Protein AF-A0A6B3PEB6-F1 (afdb_monomer_lite)

pLDDT: mean 88.23, std 14.11, range [40.72, 98.31]

Radius of gyration: 16.8 Å; chains: 1; bounding box: 54×38×36 Å

Structure (mmCIF, N/CA/C/O backbone):
data_AF-A0A6B3PEB6-F1
#
_entry.id   AF-A0A6B3PEB6-F1
#
loop_
_atom_site.group_PDB
_atom_site.id
_atom_site.type_symbol
_atom_site.label_atom_id
_atom_site.label_alt_id
_atom_site.label_comp_id
_atom_site.label_asym_id
_atom_site.label_entity_id
_atom_site.label_seq_id
_atom_site.pdbx_PDB_ins_code
_atom_site.Cartn_x
_atom_site.Cartn_y
_atom_site.Cartn_z
_atom_site.occupancy
_atom_site.B_iso_or_equiv
_atom_site.auth_seq_id
_atom_site.auth_comp_id
_atom_site.auth_asym_id
_atom_site.auth_atom_id
_atom_site.pdbx_PDB_model_num
ATOM 1 N N . MET A 1 1 ? -12.928 5.557 -6.921 1.00 73.94 1 MET A N 1
ATOM 2 C CA . MET A 1 1 ? -12.552 4.154 -7.271 1.00 73.94 1 MET A CA 1
ATOM 3 C C . MET A 1 1 ? -11.807 3.503 -6.116 1.00 73.94 1 MET A C 1
ATOM 5 O O . MET A 1 1 ? -12.227 2.433 -5.690 1.00 73.94 1 MET A O 1
ATOM 9 N N . LEU A 1 2 ? -10.767 4.157 -5.577 1.00 86.12 2 LEU A N 1
ATOM 10 C CA . LEU A 1 2 ? -10.052 3.702 -4.376 1.00 86.12 2 LEU A CA 1
ATOM 11 C C . LEU A 1 2 ? -10.966 3.554 -3.148 1.00 86.12 2 LEU A C 1
ATOM 13 O O . LEU A 1 2 ? -10.742 2.659 -2.344 1.00 86.12 2 LEU A O 1
ATOM 17 N N . ASP A 1 3 ? -12.054 4.323 -3.055 1.00 87.38 3 ASP A N 1
ATOM 18 C CA . ASP A 1 3 ? -13.033 4.217 -1.957 1.00 87.38 3 ASP A CA 1
ATOM 19 C C . ASP A 1 3 ? -13.642 2.818 -1.848 1.00 87.38 3 ASP A C 1
ATOM 21 O O . ASP A 1 3 ? -13.713 2.237 -0.767 1.00 87.38 3 ASP A O 1
ATOM 25 N N . ASN A 1 4 ? -14.034 2.241 -2.988 1.00 90.62 4 ASN A N 1
ATOM 26 C CA . ASN A 1 4 ? -14.597 0.894 -3.032 1.00 90.62 4 ASN A CA 1
ATOM 27 C C . ASN A 1 4 ? -13.543 -0.165 -2.695 1.00 90.62 4 ASN A C 1
ATOM 29 O O . ASN A 1 4 ? -13.876 -1.177 -2.081 1.00 90.62 4 ASN A O 1
ATOM 33 N N . ILE A 1 5 ? -12.282 0.067 -3.065 1.00 90.75 5 ILE A N 1
ATOM 34 C CA . ILE A 1 5 ? -11.168 -0.841 -2.771 1.00 90.75 5 ILE A CA 1
ATOM 35 C C . ILE A 1 5 ? -10.882 -0.847 -1.273 1.00 90.75 5 ILE A C 1
ATOM 37 O O . ILE A 1 5 ? -10.935 -1.909 -0.660 1.00 90.75 5 ILE A O 1
ATOM 41 N N . VAL A 1 6 ? -10.689 0.326 -0.667 1.00 90.00 6 VAL A N 1
ATOM 42 C CA . VAL A 1 6 ? -10.453 0.460 0.777 1.00 90.00 6 VAL A CA 1
ATOM 43 C C . VAL A 1 6 ? -11.623 -0.107 1.571 1.00 90.00 6 VAL A C 1
ATOM 45 O O . VAL A 1 6 ? -11.418 -0.923 2.464 1.00 90.00 6 VAL A O 1
ATOM 48 N N . LYS A 1 7 ? -12.865 0.188 1.171 1.00 92.31 7 LYS A N 1
ATOM 49 C CA . LYS A 1 7 ? -14.054 -0.422 1.782 1.00 92.31 7 LYS A CA 1
ATOM 50 C C . LYS A 1 7 ? -14.040 -1.952 1.687 1.00 92.31 7 LYS A C 1
ATOM 52 O O . LYS A 1 7 ? -14.442 -2.626 2.633 1.00 92.31 7 LYS A O 1
ATOM 57 N N . THR A 1 8 ? -13.598 -2.511 0.560 1.00 92.06 8 THR A N 1
ATOM 58 C CA . THR A 1 8 ? -13.509 -3.968 0.369 1.00 92.06 8 THR A CA 1
ATOM 59 C C . THR A 1 8 ? -12.418 -4.581 1.248 1.00 92.06 8 THR A C 1
ATOM 61 O O . THR A 1 8 ? -12.669 -5.625 1.846 1.00 92.06 8 THR A O 1
ATOM 64 N N . ILE A 1 9 ? -11.261 -3.923 1.380 1.00 90.19 9 ILE A N 1
ATOM 65 C CA . ILE A 1 9 ? -10.153 -4.358 2.245 1.00 90.19 9 ILE A CA 1
ATOM 66 C C . ILE A 1 9 ? -10.575 -4.332 3.717 1.00 90.19 9 ILE A C 1
ATOM 68 O O . ILE A 1 9 ? -10.455 -5.349 4.396 1.00 90.19 9 ILE A O 1
ATOM 72 N N . ILE A 1 10 ? -11.153 -3.220 4.185 1.00 89.88 10 ILE A N 1
ATOM 73 C CA . ILE A 1 10 ? -11.660 -3.099 5.560 1.00 89.88 10 ILE A CA 1
ATOM 74 C C . ILE A 1 10 ? -12.665 -4.225 5.828 1.00 89.88 10 ILE A C 1
ATOM 76 O O . ILE A 1 10 ? -12.542 -4.964 6.800 1.00 89.88 10 ILE A O 1
ATOM 80 N N . ASN A 1 11 ? -13.628 -4.432 4.921 1.00 89.44 11 ASN A N 1
ATOM 81 C CA . ASN A 1 11 ? -14.624 -5.495 5.057 1.00 89.44 11 ASN A CA 1
ATOM 82 C C . ASN A 1 11 ? -14.033 -6.913 5.050 1.00 89.44 11 ASN A C 1
ATOM 84 O O . ASN A 1 11 ? -14.663 -7.810 5.605 1.00 89.44 11 ASN A O 1
ATOM 88 N N . ALA A 1 12 ? -12.878 -7.141 4.421 1.00 85.19 12 ALA A N 1
ATOM 89 C CA . ALA A 1 12 ? -12.238 -8.453 4.407 1.00 85.19 12 ALA A CA 1
ATOM 90 C C . ALA A 1 12 ? -11.740 -8.854 5.801 1.00 85.19 12 ALA A C 1
ATOM 92 O O . ALA A 1 12 ? -11.860 -10.018 6.169 1.00 85.19 12 ALA A O 1
ATOM 93 N N . ALA A 1 13 ? -11.249 -7.895 6.588 1.00 76.88 13 ALA A N 1
ATOM 94 C CA . ALA A 1 13 ? -10.719 -8.142 7.926 1.00 76.88 13 ALA A CA 1
ATOM 95 C C . ALA A 1 13 ? -11.715 -7.834 9.062 1.00 76.88 13 ALA A C 1
ATOM 97 O O . ALA A 1 13 ? -11.397 -8.096 10.213 1.00 76.88 13 ALA A O 1
ATOM 98 N N . LYS A 1 14 ? -12.932 -7.339 8.777 1.00 74.00 14 LYS A N 1
ATOM 99 C 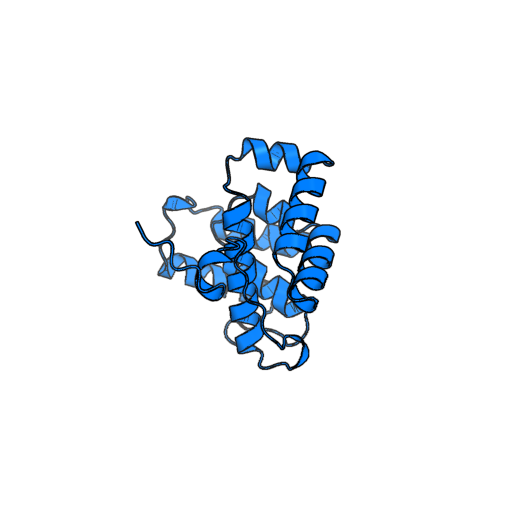CA . LYS A 1 14 ? -13.927 -6.934 9.801 1.00 74.00 14 LYS A CA 1
ATOM 100 C C . LYS A 1 14 ? -14.265 -7.992 10.853 1.00 74.00 14 LYS A C 1
ATOM 102 O O . LYS A 1 14 ? -14.645 -7.638 11.962 1.00 74.00 14 LYS A O 1
ATOM 107 N N . SER A 1 15 ? -14.191 -9.271 10.499 1.00 62.75 15 SER A N 1
ATOM 108 C CA . SER A 1 15 ? -14.480 -10.380 11.419 1.00 62.75 15 SER A CA 1
ATOM 109 C C . SER A 1 15 ? -13.244 -10.887 12.161 1.00 62.75 15 SER A C 1
ATOM 111 O O . SER A 1 15 ? -13.358 -11.821 12.949 1.00 62.75 15 SER A O 1
ATOM 113 N N . ALA A 1 16 ? -12.077 -10.298 11.910 1.00 62.03 16 ALA A N 1
ATOM 114 C CA . ALA A 1 16 ? -10.816 -10.698 12.497 1.00 62.03 16 ALA A CA 1
ATOM 115 C C . ALA A 1 16 ? -10.237 -9.571 13.357 1.00 62.03 16 ALA A C 1
ATOM 117 O O . ALA A 1 16 ? -10.267 -8.399 12.988 1.00 62.03 16 ALA A O 1
ATOM 118 N N . VAL A 1 17 ? -9.682 -9.928 14.514 1.00 62.84 17 VAL A N 1
ATOM 119 C CA . VAL A 1 17 ? -8.873 -8.989 15.297 1.00 62.84 17 VAL A CA 1
ATOM 120 C C . VAL A 1 17 ? -7.548 -8.805 14.545 1.00 62.84 17 VAL A C 1
ATOM 122 O O . VAL A 1 17 ? -6.919 -9.823 14.256 1.00 62.84 17 VAL A O 1
ATOM 125 N N . PRO A 1 18 ? -7.090 -7.574 14.233 1.00 62.47 18 PRO A N 1
ATOM 126 C CA . PRO A 1 18 ? -5.866 -7.337 13.453 1.00 62.47 18 PRO A CA 1
ATOM 127 C C . PRO A 1 18 ? -4.639 -8.117 13.951 1.00 62.47 18 PRO A C 1
ATOM 129 O O . PRO A 1 18 ? -3.868 -8.643 13.158 1.00 62.47 18 PRO A O 1
ATOM 132 N N . GLN A 1 19 ? -4.508 -8.266 15.274 1.00 60.16 19 GLN A N 1
ATOM 133 C CA . GLN A 1 19 ? -3.417 -8.994 15.934 1.00 60.16 19 GLN A CA 1
ATOM 134 C C . GLN A 1 19 ? -3.596 -10.525 15.979 1.00 60.16 19 GLN A C 1
ATOM 136 O O . GLN A 1 19 ? -2.697 -11.229 16.428 1.00 60.16 19 GLN A O 1
ATOM 141 N N . ALA A 1 20 ? -4.742 -11.052 15.540 1.00 64.25 20 ALA A N 1
ATOM 142 C CA . ALA A 1 20 ? -5.072 -12.479 15.572 1.00 64.25 20 ALA A CA 1
ATOM 143 C C . ALA A 1 20 ? -5.093 -13.135 14.181 1.00 64.25 20 ALA A C 1
ATOM 145 O O . ALA A 1 20 ? -5.367 -14.330 14.089 1.00 64.25 20 ALA A O 1
ATOM 146 N N . ILE A 1 21 ? -4.831 -12.376 13.109 1.00 74.44 21 ILE A N 1
ATOM 147 C CA . ILE A 1 21 ? -4.765 -12.919 11.748 1.00 74.44 21 ILE A CA 1
ATOM 148 C C . ILE A 1 21 ? -3.392 -13.557 11.544 1.00 74.44 21 ILE A C 1
ATOM 150 O O . ILE A 1 21 ? -2.377 -12.862 11.485 1.00 74.44 21 ILE A O 1
ATOM 154 N N . ASP A 1 22 ? -3.357 -14.878 11.392 1.00 85.44 22 ASP A N 1
ATOM 155 C CA . ASP A 1 22 ? -2.126 -15.567 11.008 1.00 85.44 22 ASP A CA 1
ATOM 156 C C . ASP A 1 22 ? -1.805 -15.394 9.507 1.00 85.44 22 ASP A C 1
ATOM 158 O O . ASP A 1 22 ? -2.616 -14.927 8.702 1.00 85.44 22 ASP A O 1
ATOM 162 N N . ALA A 1 23 ? -0.593 -15.778 9.099 1.00 85.00 23 ALA A N 1
ATOM 163 C CA . ALA A 1 23 ? -0.144 -15.616 7.716 1.00 85.00 23 ALA A CA 1
ATOM 164 C C . ALA A 1 23 ? -0.999 -16.387 6.688 1.00 85.00 23 ALA A C 1
ATOM 166 O O . ALA A 1 23 ? -1.167 -15.918 5.558 1.00 85.00 23 ALA A O 1
ATOM 167 N N . ALA A 1 24 ? -1.545 -17.552 7.049 1.00 85.19 24 ALA A N 1
ATOM 168 C CA . ALA A 1 24 ? -2.379 -18.348 6.153 1.00 85.19 24 ALA A CA 1
ATOM 169 C C . ALA A 1 24 ? -3.760 -17.704 5.976 1.00 85.19 24 ALA A C 1
ATOM 171 O O . ALA A 1 24 ? -4.209 -17.522 4.842 1.00 85.19 24 ALA A O 1
ATOM 172 N N . GLN A 1 25 ? -4.380 -17.269 7.074 1.00 88.88 25 GLN A N 1
ATOM 173 C CA . GLN A 1 25 ? -5.634 -16.516 7.061 1.00 88.88 25 GLN A CA 1
ATOM 174 C C . GLN A 1 25 ? -5.488 -15.214 6.274 1.00 88.88 25 GLN A C 1
ATOM 176 O O . GLN A 1 25 ? -6.324 -14.896 5.428 1.00 88.88 25 GLN A O 1
ATOM 181 N N . ARG A 1 26 ? -4.390 -14.478 6.484 1.00 90.00 26 ARG A N 1
ATOM 182 C CA . ARG A 1 26 ? -4.104 -13.247 5.740 1.00 90.00 26 ARG A CA 1
ATOM 183 C C . ARG A 1 26 ? -4.017 -13.509 4.241 1.00 90.00 26 ARG A C 1
ATOM 185 O O . ARG A 1 26 ? -4.620 -12.773 3.463 1.00 90.00 26 ARG A O 1
ATOM 192 N N . ASN A 1 27 ? -3.307 -14.559 3.830 1.00 91.38 27 ASN A N 1
ATOM 193 C CA . ASN A 1 27 ? -3.202 -14.929 2.419 1.00 91.38 27 ASN A CA 1
ATOM 194 C C . ASN A 1 27 ? -4.568 -15.272 1.817 1.00 91.38 27 ASN A C 1
ATOM 196 O O . ASN A 1 27 ? -4.876 -14.831 0.710 1.00 91.38 27 ASN A O 1
ATOM 200 N N . GLU A 1 28 ? -5.409 -16.008 2.544 1.00 92.19 28 GLU A N 1
ATOM 201 C CA . GLU A 1 28 ? -6.766 -16.317 2.096 1.00 92.19 28 GLU A CA 1
ATOM 202 C C . GLU A 1 28 ? -7.608 -15.043 1.925 1.00 92.19 28 GLU A C 1
ATOM 204 O O . GLU A 1 28 ? -8.256 -14.852 0.891 1.00 92.19 28 GLU A O 1
ATOM 209 N N . LEU A 1 29 ? -7.553 -14.130 2.898 1.00 93.50 29 LEU A N 1
ATOM 210 C CA . LEU A 1 29 ? -8.247 -12.845 2.841 1.00 93.50 29 LEU A CA 1
ATOM 211 C C . LEU A 1 29 ? -7.768 -11.986 1.666 1.00 93.50 29 LEU A C 1
ATOM 213 O O . LEU A 1 29 ? -8.602 -11.423 0.953 1.00 93.50 29 LEU A O 1
ATOM 217 N N . VAL A 1 30 ? -6.460 -11.923 1.412 1.00 94.81 30 VAL A N 1
ATOM 218 C CA . VAL A 1 30 ? -5.884 -11.229 0.248 1.00 94.81 30 VAL A CA 1
ATOM 219 C C . VAL A 1 30 ? -6.413 -11.837 -1.051 1.00 94.81 30 VAL A C 1
ATOM 221 O O . VAL A 1 30 ? -6.983 -11.116 -1.872 1.00 94.81 30 VAL A O 1
ATOM 224 N N . VAL A 1 31 ? -6.315 -13.159 -1.224 1.00 94.88 31 VAL A N 1
ATOM 225 C CA . VAL A 1 31 ? -6.790 -13.857 -2.433 1.00 94.88 31 VAL A CA 1
ATOM 226 C C . VAL A 1 31 ? -8.283 -13.619 -2.658 1.00 94.88 31 VAL A C 1
ATOM 228 O O . VAL A 1 31 ? -8.706 -13.306 -3.773 1.00 94.88 31 VAL A O 1
ATOM 231 N N . ASN A 1 32 ? -9.093 -13.727 -1.607 1.00 94.56 32 ASN A N 1
ATOM 232 C CA . ASN A 1 32 ? -10.533 -13.501 -1.687 1.00 94.56 32 ASN A CA 1
ATOM 233 C C . ASN A 1 32 ? -10.869 -12.036 -2.007 1.00 94.56 32 ASN A C 1
ATOM 235 O O . ASN A 1 32 ? -11.804 -11.774 -2.766 1.00 94.56 32 ASN A O 1
ATOM 239 N N . THR A 1 33 ? -10.100 -11.082 -1.481 1.00 95.00 33 THR A N 1
ATOM 240 C CA . THR A 1 33 ? -10.261 -9.648 -1.771 1.00 95.00 33 THR A CA 1
ATOM 241 C C . THR A 1 33 ? -9.919 -9.342 -3.228 1.00 95.00 33 THR A C 1
ATOM 243 O O . THR A 1 33 ? -10.715 -8.701 -3.913 1.00 95.00 33 THR A O 1
ATOM 246 N N . LEU A 1 34 ? -8.804 -9.871 -3.742 1.00 95.62 34 LEU A N 1
ATOM 247 C CA . LEU A 1 34 ? -8.414 -9.732 -5.151 1.00 95.62 34 LEU A CA 1
ATOM 248 C C . LEU A 1 34 ? -9.489 -10.304 -6.088 1.00 95.62 34 LEU A C 1
ATOM 250 O O . LEU A 1 34 ? -9.927 -9.614 -7.009 1.00 95.62 34 LEU A O 1
ATOM 254 N N . LYS A 1 35 ? -10.013 -11.503 -5.793 1.00 95.00 35 LYS A N 1
ATOM 255 C CA . LYS A 1 35 ? -11.118 -12.110 -6.560 1.00 95.00 35 LYS A CA 1
ATOM 256 C C . LYS A 1 35 ? -12.380 -11.244 -6.560 1.00 95.00 35 LYS A C 1
ATOM 258 O O . LYS A 1 35 ? -12.982 -11.056 -7.616 1.00 95.00 35 LYS A O 1
ATOM 263 N N . LYS A 1 36 ? -12.778 -10.682 -5.410 1.00 94.12 36 LYS A N 1
ATOM 264 C CA . LYS A 1 36 ? -13.935 -9.763 -5.311 1.00 94.12 36 LYS A CA 1
ATOM 265 C C . LYS A 1 36 ? -13.751 -8.509 -6.168 1.00 94.12 36 LYS A C 1
ATOM 267 O O . LYS A 1 36 ? -14.716 -8.017 -6.747 1.00 94.12 36 LYS A O 1
ATOM 272 N N . LEU A 1 37 ? -12.515 -8.028 -6.279 1.00 93.06 37 LEU A N 1
ATOM 273 C CA . LEU A 1 37 ? -12.137 -6.894 -7.123 1.00 93.06 37 LEU A CA 1
ATOM 274 C C . LEU A 1 37 ? -11.906 -7.276 -8.595 1.00 93.06 37 LEU A C 1
ATOM 276 O O . LEU A 1 37 ? -11.562 -6.409 -9.392 1.00 93.06 37 LEU A O 1
ATOM 280 N N . LYS A 1 38 ? -12.140 -8.544 -8.969 1.00 94.25 38 LYS A N 1
ATOM 281 C CA . LYS A 1 38 ? -11.915 -9.091 -10.318 1.00 94.25 38 LYS A CA 1
ATOM 282 C C . LYS A 1 38 ? -10.455 -8.976 -10.782 1.00 94.25 38 LYS A C 1
ATOM 284 O O . LYS A 1 38 ? -10.197 -8.831 -11.974 1.00 94.25 38 LYS A O 1
ATOM 289 N N . LEU A 1 39 ? -9.516 -9.049 -9.841 1.00 94.56 39 LEU A N 1
ATOM 290 C CA . LEU A 1 39 ? -8.079 -9.113 -10.096 1.00 94.56 39 LEU A CA 1
ATOM 291 C C . LEU A 1 39 ? -7.599 -10.568 -10.029 1.00 94.56 39 LEU A C 1
ATOM 293 O O . LEU A 1 39 ? -8.113 -11.363 -9.239 1.00 94.56 39 LEU A O 1
ATOM 297 N N . ASP A 1 40 ? -6.606 -10.911 -10.849 1.00 94.00 40 ASP A N 1
ATOM 298 C CA . ASP A 1 40 ? -5.958 -12.225 -10.817 1.00 94.00 40 ASP A CA 1
ATOM 299 C C . ASP A 1 40 ? -5.093 -12.343 -9.548 1.00 94.00 40 ASP A C 1
ATOM 301 O O . ASP A 1 40 ? -4.167 -11.555 -9.395 1.00 94.00 40 ASP A O 1
ATOM 305 N N . PRO A 1 41 ? -5.330 -13.309 -8.641 1.00 93.88 41 PRO A N 1
ATOM 306 C CA . PRO A 1 41 ? -4.574 -13.418 -7.387 1.00 93.88 41 PRO A CA 1
ATOM 307 C C . PRO A 1 41 ? -3.089 -13.786 -7.529 1.00 93.88 41 PRO A C 1
ATOM 309 O O . PRO A 1 41 ? -2.363 -13.806 -6.536 1.00 93.88 41 PRO A O 1
ATOM 312 N N . THR A 1 42 ? -2.649 -14.152 -8.730 1.00 91.12 42 THR A N 1
ATOM 313 C CA . THR A 1 42 ? -1.290 -14.626 -9.022 1.00 91.12 42 THR A CA 1
ATOM 314 C C . THR A 1 42 ? -0.522 -13.680 -9.940 1.00 91.12 42 THR A C 1
ATOM 316 O O . THR A 1 42 ? 0.710 -13.630 -9.883 1.00 91.12 42 THR A O 1
ATOM 319 N N . GLN A 1 43 ? -1.235 -12.903 -10.757 1.00 93.56 43 GLN A N 1
ATOM 320 C CA . GLN A 1 43 ? -0.660 -12.035 -11.775 1.00 93.56 43 GLN A CA 1
ATOM 321 C C . GLN A 1 43 ? -1.168 -10.592 -11.599 1.00 93.56 43 GLN A C 1
ATOM 323 O O . GLN A 1 43 ? -2.278 -10.273 -12.028 1.00 93.56 43 GLN A O 1
ATOM 328 N N . PRO A 1 44 ? -0.364 -9.677 -11.024 1.00 95.38 44 PRO A N 1
ATOM 329 C CA . PRO A 1 44 ? -0.763 -8.279 -10.938 1.00 95.38 44 PRO A CA 1
ATOM 330 C C . PRO A 1 44 ? -0.911 -7.639 -12.331 1.00 95.38 44 PRO A C 1
ATOM 332 O O . PRO A 1 44 ? -0.194 -8.031 -13.265 1.00 95.38 44 PRO A O 1
ATOM 335 N N . PRO A 1 45 ? -1.798 -6.633 -12.477 1.00 95.62 45 PRO A N 1
ATOM 336 C CA . PRO A 1 45 ? -1.867 -5.801 -13.675 1.00 95.62 45 PRO A CA 1
ATOM 337 C C . PRO A 1 45 ? -0.520 -5.146 -13.990 1.00 95.62 45 PRO A C 1
ATOM 339 O O . PRO A 1 45 ? 0.357 -5.054 -13.133 1.00 95.62 45 PRO A O 1
ATOM 342 N N . LYS A 1 46 ? -0.341 -4.698 -15.234 1.00 95.06 46 LYS A N 1
ATOM 343 C CA . LYS A 1 46 ? 0.939 -4.134 -15.693 1.00 95.06 46 LYS A CA 1
ATOM 344 C C . LYS A 1 46 ? 1.005 -2.612 -15.629 1.00 95.06 46 LYS A C 1
ATOM 346 O O . LYS A 1 46 ? 2.103 -2.083 -15.760 1.00 95.06 46 LYS A O 1
ATOM 351 N N . ASP A 1 47 ? -0.132 -1.947 -15.460 1.00 95.75 47 ASP A N 1
ATOM 352 C CA . ASP A 1 47 ? -0.242 -0.500 -15.320 1.00 95.75 47 ASP A CA 1
ATOM 353 C C . ASP A 1 47 ? -0.061 -0.056 -13.859 1.00 95.75 47 ASP A C 1
ATOM 355 O O . ASP A 1 47 ? -0.314 -0.816 -12.919 1.00 95.75 47 ASP A O 1
ATOM 359 N N . VAL A 1 48 ? 0.370 1.193 -13.671 1.00 95.69 48 VAL A N 1
ATOM 360 C CA . VAL A 1 48 ? 0.654 1.790 -12.353 1.00 95.69 48 VAL A CA 1
ATOM 361 C C . VAL A 1 48 ? -0.549 1.713 -11.419 1.00 95.69 48 VAL A C 1
ATOM 363 O O . VAL A 1 48 ? -0.407 1.356 -10.248 1.00 95.69 48 VAL A O 1
ATOM 366 N N . ASP A 1 49 ? -1.739 2.013 -11.935 1.00 96.00 49 ASP A N 1
ATOM 367 C CA . ASP A 1 49 ? -2.969 2.040 -11.151 1.00 96.00 49 ASP A CA 1
ATOM 368 C C . ASP A 1 49 ? -3.325 0.647 -10.638 1.00 96.00 49 ASP A C 1
ATOM 370 O O . ASP A 1 49 ? -3.581 0.470 -9.445 1.00 96.00 49 ASP A O 1
ATOM 374 N N . GLY A 1 50 ? -3.286 -0.351 -11.514 1.00 96.38 50 GLY A N 1
ATOM 375 C CA . GLY A 1 50 ? -3.524 -1.737 -11.159 1.00 96.38 50 GLY A CA 1
ATOM 376 C C . GLY A 1 50 ? -2.496 -2.279 -10.165 1.00 96.38 50 GLY A C 1
ATOM 377 O O . GLY A 1 50 ? -2.890 -2.941 -9.206 1.00 96.38 50 GLY A O 1
ATOM 378 N N . VAL A 1 51 ? -1.207 -1.955 -10.318 1.00 97.81 51 VAL A N 1
ATOM 379 C CA . VAL A 1 51 ? -0.160 -2.340 -9.349 1.00 97.81 51 VAL A CA 1
ATOM 380 C C . VAL A 1 51 ? -0.373 -1.672 -7.997 1.00 97.81 51 VAL A C 1
ATOM 382 O O . VAL A 1 51 ? -0.263 -2.345 -6.975 1.00 97.81 51 VAL A O 1
ATOM 385 N N . TYR A 1 52 ? -0.730 -0.387 -7.975 1.00 98.00 52 TYR A N 1
ATOM 386 C CA . TYR A 1 52 ? -1.028 0.336 -6.739 1.00 98.00 52 TYR A CA 1
ATOM 387 C C . TYR A 1 52 ? -2.205 -0.292 -5.992 1.00 98.00 52 TYR A C 1
ATOM 389 O O . TYR A 1 52 ? -2.116 -0.557 -4.796 1.00 98.00 52 TYR A O 1
ATOM 397 N N . ILE A 1 53 ? -3.295 -0.590 -6.703 1.00 97.12 53 ILE A N 1
ATOM 398 C CA . ILE A 1 53 ? -4.486 -1.233 -6.133 1.00 97.12 53 ILE A CA 1
ATOM 399 C C . ILE A 1 53 ? -4.141 -2.620 -5.590 1.00 97.12 53 ILE A C 1
ATOM 401 O O . ILE A 1 53 ? -4.550 -2.981 -4.488 1.00 97.12 53 ILE A O 1
ATOM 405 N N . TYR A 1 54 ? -3.376 -3.393 -6.354 1.00 97.88 54 TYR A N 1
ATOM 406 C CA . TYR A 1 54 ? -2.956 -4.728 -5.961 1.00 97.88 54 TYR A CA 1
ATOM 407 C C . TYR A 1 54 ? -2.065 -4.692 -4.713 1.00 97.88 54 TYR A C 1
ATOM 409 O O . TYR A 1 54 ? -2.284 -5.456 -3.775 1.00 97.88 54 TYR A O 1
ATOM 417 N N . ALA A 1 55 ? -1.100 -3.769 -4.675 1.00 98.00 55 ALA A N 1
ATOM 418 C CA . ALA A 1 55 ? -0.251 -3.531 -3.516 1.00 98.00 55 ALA A CA 1
ATOM 419 C C . ALA A 1 55 ? -1.074 -3.119 -2.294 1.00 98.00 55 ALA A C 1
ATOM 421 O O . ALA A 1 55 ? -0.861 -3.663 -1.217 1.00 98.00 55 ALA A O 1
ATOM 422 N N . LEU A 1 56 ? -2.060 -2.234 -2.466 1.00 97.56 56 LEU A N 1
ATOM 423 C CA . LEU A 1 56 ? -2.946 -1.799 -1.389 1.00 97.56 56 LEU A CA 1
ATOM 424 C C . LEU A 1 56 ? -3.762 -2.958 -0.807 1.00 97.56 56 LEU A C 1
ATOM 426 O O . LEU A 1 56 ? -3.960 -3.008 0.402 1.00 97.56 56 LEU A O 1
ATOM 430 N N . VAL A 1 57 ? -4.191 -3.918 -1.631 1.00 96.88 57 VAL A N 1
ATOM 431 C CA . VAL A 1 57 ? -4.859 -5.138 -1.150 1.00 96.88 57 VAL A CA 1
ATOM 432 C C . VAL A 1 57 ? -3.886 -6.050 -0.408 1.00 96.88 57 VAL A C 1
ATOM 434 O O . VAL A 1 57 ? -4.202 -6.513 0.685 1.00 96.88 57 VAL A O 1
ATOM 437 N N . GLU A 1 58 ? -2.703 -6.306 -0.971 1.00 96.06 58 GLU A N 1
ATOM 438 C CA . GLU A 1 58 ? -1.706 -7.167 -0.327 1.00 96.06 58 GLU A CA 1
ATOM 439 C C . GLU A 1 58 ? -1.150 -6.588 0.967 1.00 96.06 58 GLU A C 1
ATOM 441 O O . GLU A 1 58 ? -0.792 -7.361 1.847 1.00 96.06 58 GLU A O 1
ATOM 446 N N . TYR A 1 59 ? -1.049 -5.267 1.080 1.00 96.44 59 TYR A N 1
ATOM 447 C CA . TYR A 1 59 ? -0.626 -4.557 2.282 1.00 96.44 59 TYR A CA 1
ATOM 448 C C . TYR A 1 59 ? -1.778 -4.453 3.286 1.00 96.44 59 TYR A C 1
ATOM 450 O O . TYR A 1 59 ? -1.625 -4.835 4.443 1.00 96.44 59 TYR A O 1
ATOM 458 N N . GLY A 1 60 ? -2.941 -3.986 2.828 1.00 94.06 60 GLY A N 1
ATOM 459 C CA . GLY A 1 60 ? -3.974 -3.420 3.685 1.00 94.06 60 GLY A CA 1
ATOM 460 C C . GLY A 1 60 ? -4.848 -4.411 4.450 1.00 94.06 60 GLY A C 1
ATOM 461 O O . GLY A 1 60 ? -5.564 -4.012 5.366 1.00 94.06 60 GLY A O 1
ATOM 462 N N . VAL A 1 61 ? -4.820 -5.702 4.108 1.00 92.25 61 VAL A N 1
ATOM 463 C CA . VAL A 1 61 ? -5.550 -6.722 4.875 1.00 92.25 61 VAL A CA 1
ATOM 464 C C . VAL A 1 61 ? -4.981 -6.809 6.294 1.00 92.25 61 VAL A C 1
ATOM 466 O O . VAL A 1 61 ? -3.829 -7.199 6.485 1.00 92.25 61 VAL A O 1
ATOM 469 N N . GLY A 1 62 ? -5.823 -6.476 7.278 1.00 87.56 62 GLY A N 1
ATOM 470 C CA . GLY A 1 62 ? -5.469 -6.468 8.701 1.00 87.56 62 GLY A CA 1
ATOM 471 C C . GLY A 1 62 ? -4.763 -5.193 9.176 1.00 87.56 62 GLY A C 1
ATOM 472 O O . GLY A 1 62 ? -4.321 -5.157 10.319 1.00 87.56 62 GLY A O 1
ATOM 473 N N . LYS A 1 63 ? -4.648 -4.163 8.328 1.00 91.94 63 LYS A N 1
ATOM 474 C CA . LYS A 1 63 ? -4.085 -2.856 8.697 1.00 91.94 63 LYS A CA 1
ATOM 475 C C . LYS A 1 63 ? -5.139 -1.931 9.305 1.00 91.94 63 LYS A C 1
ATOM 477 O O . LYS A 1 63 ? -6.338 -2.148 9.126 1.00 91.94 63 LYS A O 1
ATOM 482 N N . ASP A 1 64 ? -4.666 -0.912 10.020 1.00 91.88 64 ASP A N 1
ATOM 483 C CA . ASP A 1 64 ? -5.516 0.102 10.643 1.00 91.88 64 ASP A CA 1
ATOM 484 C C . ASP A 1 64 ? -6.336 0.878 9.594 1.00 91.88 64 ASP A C 1
ATOM 486 O O . ASP A 1 64 ? -5.900 1.103 8.463 1.00 91.88 64 ASP A O 1
ATOM 490 N N . GLU A 1 65 ? -7.555 1.283 9.938 1.00 92.50 65 GLU A N 1
ATOM 491 C CA . GLU A 1 65 ? -8.415 1.986 8.988 1.00 92.50 65 GLU A CA 1
ATOM 492 C C . GLU A 1 65 ? -7.868 3.377 8.620 1.00 92.50 65 GLU A C 1
ATOM 494 O O . GLU A 1 65 ? -7.988 3.782 7.458 1.00 92.50 65 GLU A O 1
ATOM 499 N N . ALA A 1 66 ? -7.231 4.093 9.554 1.00 93.00 66 ALA A N 1
ATOM 500 C CA . ALA A 1 66 ? -6.680 5.426 9.317 1.00 93.00 66 ALA A CA 1
ATOM 501 C C . ALA A 1 66 ? -5.586 5.399 8.239 1.00 93.00 66 ALA A C 1
ATOM 503 O O . ALA A 1 66 ? -5.589 6.230 7.325 1.00 93.00 66 ALA A O 1
ATOM 504 N N . ILE A 1 67 ? -4.712 4.384 8.256 1.00 95.31 67 ILE A N 1
ATOM 505 C CA . ILE A 1 67 ? -3.666 4.252 7.234 1.00 95.31 67 ILE A CA 1
ATOM 506 C C . ILE A 1 67 ? -4.233 3.868 5.862 1.00 95.31 67 ILE A C 1
ATOM 508 O O . ILE A 1 67 ? -3.774 4.356 4.827 1.00 95.31 67 ILE A O 1
ATOM 512 N N . LEU A 1 68 ? -5.296 3.060 5.820 1.00 95.56 68 LEU A N 1
ATOM 513 C CA . LEU A 1 68 ? -5.977 2.744 4.561 1.00 95.56 68 LEU A CA 1
ATOM 514 C C . LEU A 1 68 ? -6.690 3.963 3.971 1.00 95.56 68 LEU A C 1
ATOM 516 O O . LEU A 1 68 ? -6.695 4.135 2.750 1.00 95.56 68 LEU A O 1
ATOM 520 N N . LYS A 1 69 ? -7.277 4.817 4.818 1.00 95.19 69 LYS A N 1
ATOM 521 C CA . LYS A 1 69 ? -7.843 6.103 4.393 1.00 95.19 69 LYS A CA 1
ATOM 522 C C . LYS A 1 69 ? -6.759 7.013 3.819 1.00 95.19 69 LYS A C 1
ATOM 524 O O . LYS A 1 69 ? -7.014 7.616 2.785 1.00 95.19 69 LYS A O 1
ATOM 529 N N . LEU A 1 70 ? -5.559 7.055 4.402 1.00 96.50 70 LEU A N 1
ATOM 530 C CA . LEU A 1 70 ? -4.444 7.836 3.856 1.00 96.50 70 LEU A CA 1
ATOM 531 C C . LEU A 1 70 ? -4.087 7.397 2.427 1.00 96.50 70 LEU A C 1
ATOM 533 O O . LEU A 1 70 ? -4.084 8.211 1.508 1.00 96.50 70 LEU A O 1
ATOM 537 N N . PHE A 1 71 ? -3.864 6.097 2.203 1.00 96.94 71 PHE A N 1
ATOM 538 C CA . PHE A 1 71 ? -3.534 5.567 0.868 1.00 96.94 71 PHE A CA 1
ATOM 539 C C . PHE A 1 71 ? -4.690 5.644 -0.145 1.00 96.94 71 PHE A C 1
ATOM 541 O O . PHE A 1 71 ? -4.492 5.476 -1.350 1.00 96.94 71 PHE A O 1
ATOM 548 N N . ARG A 1 72 ? -5.916 5.911 0.312 1.00 95.56 72 ARG A N 1
ATOM 549 C CA . ARG A 1 72 ? -7.058 6.195 -0.566 1.00 95.56 72 ARG A CA 1
ATOM 550 C C . ARG A 1 72 ? -6.937 7.559 -1.239 1.00 95.56 72 ARG A C 1
ATOM 552 O O . ARG A 1 72 ? -7.489 7.745 -2.327 1.00 95.56 7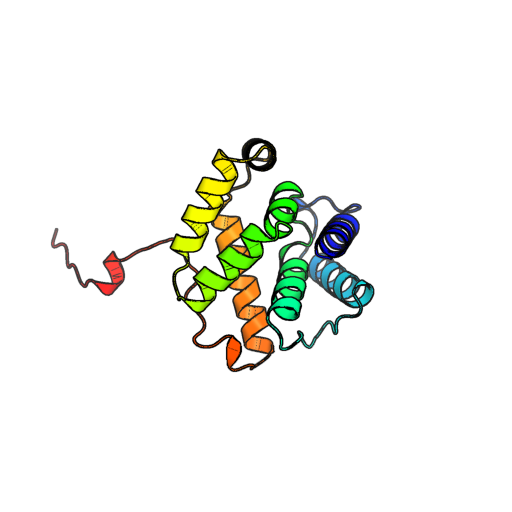2 ARG A O 1
ATOM 559 N N . GLU A 1 73 ? -6.288 8.514 -0.580 1.00 96.19 73 GLU A N 1
ATOM 560 C CA . GLU A 1 73 ? -6.270 9.899 -1.022 1.00 96.19 73 GLU A CA 1
ATOM 561 C C . GLU A 1 73 ? -5.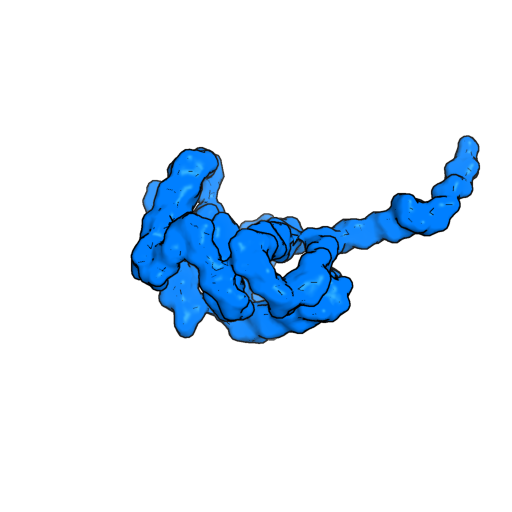495 10.040 -2.331 1.00 96.19 73 GLU A C 1
ATOM 563 O O . GLU A 1 73 ? -4.356 9.592 -2.487 1.00 96.19 73 GLU A O 1
ATOM 568 N N . LYS A 1 74 ? -6.130 10.684 -3.316 1.00 94.75 74 LYS A N 1
ATOM 569 C CA . LYS A 1 74 ? -5.564 10.807 -4.666 1.00 94.75 74 LYS A CA 1
ATOM 570 C C . LYS A 1 74 ? -4.221 11.539 -4.651 1.00 94.75 74 LYS A C 1
ATOM 572 O O . LYS A 1 74 ? -3.329 11.173 -5.412 1.00 94.75 74 LYS A O 1
ATOM 577 N N . GLN A 1 75 ? -4.088 12.554 -3.796 1.00 95.75 75 GLN A N 1
ATOM 578 C CA . GLN A 1 75 ? -2.835 13.279 -3.604 1.00 95.75 75 GLN A CA 1
ATOM 579 C C . GLN A 1 75 ? -1.729 12.334 -3.118 1.00 95.75 75 GLN A C 1
ATOM 581 O O . GLN A 1 75 ? -0.693 12.254 -3.769 1.00 95.75 75 GLN A O 1
ATOM 586 N N . ILE A 1 76 ? -1.991 11.533 -2.080 1.00 97.38 76 ILE A N 1
ATOM 587 C CA . ILE A 1 76 ? -1.030 10.565 -1.532 1.00 97.38 76 ILE A CA 1
ATOM 588 C C . ILE A 1 76 ? -0.587 9.550 -2.586 1.00 97.38 76 ILE A C 1
ATOM 590 O O . ILE A 1 76 ? 0.606 9.295 -2.736 1.00 97.38 76 ILE A O 1
ATOM 594 N N . LYS A 1 77 ? -1.516 9.005 -3.380 1.00 97.56 77 LYS A N 1
ATOM 595 C CA . LYS A 1 77 ? -1.161 8.111 -4.493 1.00 97.56 77 LYS A CA 1
ATOM 596 C C . LYS A 1 77 ? -0.245 8.793 -5.519 1.00 97.56 77 LYS A C 1
ATOM 598 O O . LYS A 1 77 ? 0.726 8.186 -5.973 1.00 97.56 77 LYS A O 1
ATOM 603 N N . ASN A 1 78 ? -0.558 10.027 -5.910 1.00 97.38 78 ASN A N 1
ATOM 604 C CA . ASN A 1 78 ? 0.245 10.770 -6.883 1.00 97.38 78 ASN A CA 1
ATOM 605 C C . ASN A 1 78 ? 1.643 11.080 -6.333 1.00 97.38 78 ASN A C 1
ATOM 607 O O . ASN A 1 78 ? 2.637 10.930 -7.044 1.00 97.38 78 ASN A O 1
ATOM 611 N N . ASP A 1 79 ? 1.716 11.476 -5.066 1.00 97.81 79 ASP A N 1
ATOM 612 C CA . ASP A 1 79 ? 2.963 11.783 -4.377 1.00 97.81 79 ASP A CA 1
ATOM 613 C C . ASP A 1 79 ? 3.840 10.544 -4.216 1.00 97.81 79 ASP A C 1
ATOM 615 O O . ASP A 1 79 ? 5.038 10.611 -4.501 1.00 97.81 79 ASP A O 1
ATOM 619 N N . PHE A 1 80 ? 3.233 9.403 -3.878 1.00 97.94 80 PHE A N 1
ATOM 620 C CA . PHE A 1 80 ? 3.897 8.104 -3.858 1.00 97.94 80 PHE A CA 1
ATOM 621 C C . PHE A 1 80 ? 4.512 7.776 -5.219 1.00 97.94 80 PHE A C 1
ATOM 623 O O . PHE A 1 80 ? 5.703 7.483 -5.308 1.00 97.94 80 PHE A O 1
ATOM 630 N N . TRP A 1 81 ? 3.722 7.855 -6.297 1.00 97.75 81 TRP A N 1
ATOM 631 C CA . TRP A 1 81 ? 4.211 7.520 -7.635 1.00 97.75 81 TRP A CA 1
ATOM 632 C C . TRP A 1 81 ? 5.319 8.466 -8.107 1.00 97.75 81 TRP A C 1
ATOM 634 O O . TRP A 1 81 ? 6.303 8.022 -8.705 1.00 97.75 81 TRP A O 1
ATOM 644 N N . SER A 1 82 ? 5.198 9.759 -7.800 1.00 97.25 82 SER A N 1
ATOM 645 C CA . SER A 1 82 ? 6.232 10.751 -8.095 1.00 97.25 82 SER A CA 1
ATOM 646 C C . SER A 1 82 ? 7.546 10.420 -7.385 1.00 97.25 82 SER A C 1
ATOM 648 O O . SER A 1 82 ? 8.602 10.460 -8.014 1.00 97.25 82 SER A O 1
ATOM 650 N N . ALA A 1 83 ? 7.492 10.081 -6.097 1.00 96.56 83 ALA A N 1
ATOM 651 C CA . ALA A 1 83 ? 8.665 9.734 -5.301 1.00 96.56 83 ALA A CA 1
ATOM 652 C C . ALA A 1 83 ? 9.293 8.403 -5.732 1.00 96.56 83 ALA A C 1
ATOM 654 O O . ALA A 1 83 ? 10.515 8.303 -5.840 1.00 96.56 83 ALA A O 1
ATOM 655 N N . TYR A 1 84 ? 8.461 7.406 -6.042 1.00 96.69 84 TYR A N 1
ATOM 656 C CA . TYR A 1 84 ? 8.882 6.133 -6.623 1.00 96.69 84 TYR A CA 1
ATOM 657 C C . TYR A 1 84 ? 9.659 6.347 -7.920 1.00 96.69 84 TYR A C 1
ATOM 659 O O . TYR A 1 84 ? 10.794 5.893 -8.051 1.00 96.69 84 TYR A O 1
ATOM 667 N N . SER A 1 85 ? 9.070 7.092 -8.855 1.00 95.44 85 SER A N 1
ATOM 668 C CA . SER A 1 85 ? 9.652 7.328 -10.180 1.00 95.44 85 SER A CA 1
ATOM 669 C C . SER A 1 85 ? 10.941 8.150 -10.116 1.00 95.44 85 SER A C 1
ATOM 671 O O . SER A 1 85 ? 11.820 7.988 -10.957 1.00 95.44 85 SER A O 1
ATOM 673 N N . ALA A 1 86 ? 11.066 9.018 -9.110 1.00 94.75 86 ALA A N 1
ATOM 674 C CA . ALA A 1 86 ? 12.254 9.828 -8.866 1.00 94.75 86 ALA A CA 1
ATOM 675 C C . ALA A 1 86 ? 13.323 9.126 -8.007 1.00 94.75 86 ALA A C 1
ATOM 677 O O . ALA A 1 86 ? 14.364 9.728 -7.752 1.00 94.75 86 ALA A O 1
ATOM 678 N N . ASN A 1 87 ? 13.080 7.892 -7.538 1.00 92.25 87 ASN A N 1
ATOM 679 C CA . ASN A 1 87 ? 13.928 7.202 -6.559 1.00 92.25 87 ASN A CA 1
ATOM 680 C C . ASN A 1 87 ? 14.220 8.072 -5.318 1.00 92.25 87 ASN A C 1
ATOM 682 O O . ASN A 1 87 ? 15.358 8.192 -4.870 1.00 92.25 87 ASN A O 1
ATOM 686 N N . SER A 1 88 ? 13.182 8.731 -4.797 1.00 92.19 88 SER A N 1
ATOM 687 C CA . SER A 1 88 ? 13.282 9.678 -3.685 1.00 92.19 88 SER A CA 1
ATOM 688 C C . SER A 1 88 ? 12.258 9.344 -2.592 1.00 92.19 88 SER A C 1
ATOM 690 O O . SER A 1 88 ? 11.282 10.076 -2.412 1.00 92.19 88 SER A O 1
ATOM 692 N N . PRO A 1 89 ? 12.442 8.230 -1.860 1.00 90.00 89 PRO A N 1
ATOM 693 C CA . PRO A 1 89 ? 11.481 7.753 -0.861 1.00 90.00 89 PRO A CA 1
ATOM 694 C C . PRO A 1 89 ? 11.186 8.802 0.229 1.00 90.00 89 PRO A C 1
ATOM 696 O O . PRO A 1 89 ? 10.044 8.973 0.639 1.00 90.00 89 PRO A O 1
ATOM 699 N N . ILE A 1 90 ? 12.165 9.609 0.630 1.00 91.00 90 ILE A N 1
ATOM 700 C CA . ILE A 1 90 ? 11.967 10.651 1.656 1.00 91.00 90 ILE A CA 1
ATOM 701 C C . ILE A 1 90 ? 11.108 11.803 1.173 1.00 91.00 90 ILE A C 1
ATOM 703 O O . ILE A 1 90 ? 10.373 12.392 1.962 1.00 91.00 90 ILE A O 1
ATOM 707 N N . SER A 1 91 ? 11.157 12.122 -0.123 1.00 92.12 91 SER A N 1
ATOM 708 C CA . SER A 1 91 ? 10.261 13.142 -0.665 1.00 92.12 91 SER A CA 1
ATOM 709 C C . SER A 1 91 ? 8.795 12.742 -0.482 1.00 92.12 91 SER A C 1
ATOM 711 O O . SER A 1 91 ? 7.951 13.613 -0.305 1.00 92.12 91 SER A O 1
ATOM 713 N N . PHE A 1 92 ? 8.488 11.438 -0.463 1.00 95.50 92 PHE A N 1
ATOM 714 C CA . PHE A 1 92 ? 7.156 10.949 -0.125 1.00 95.50 92 PHE A CA 1
ATOM 715 C C . PHE A 1 92 ? 6.848 11.118 1.359 1.00 95.50 92 PHE A C 1
ATOM 717 O O . PHE A 1 92 ? 5.779 11.622 1.684 1.00 95.50 92 PHE A O 1
ATOM 724 N N . TRP A 1 93 ? 7.787 10.749 2.239 1.00 93.50 93 TRP A N 1
ATOM 725 C CA . TRP A 1 93 ? 7.645 10.950 3.682 1.00 93.50 93 TRP A CA 1
ATOM 726 C C . TRP A 1 93 ? 7.288 12.402 4.019 1.00 93.50 93 TRP A C 1
ATOM 728 O O . TRP A 1 93 ? 6.255 12.636 4.634 1.00 93.50 93 TRP A O 1
ATOM 738 N N . ASN A 1 94 ? 8.067 13.370 3.528 1.00 93.75 94 ASN A N 1
ATOM 739 C CA . ASN A 1 94 ? 7.832 14.789 3.812 1.00 93.75 94 ASN A CA 1
ATOM 740 C C . ASN A 1 94 ? 6.441 15.249 3.347 1.00 93.75 94 ASN A C 1
ATOM 742 O O . ASN A 1 94 ? 5.756 15.973 4.054 1.00 93.75 94 ASN A O 1
ATOM 746 N N . LYS A 1 95 ? 5.987 14.786 2.177 1.00 96.38 95 LYS A N 1
ATOM 747 C CA . LYS A 1 95 ? 4.653 15.126 1.661 1.00 96.38 95 LYS A CA 1
ATOM 748 C C . LYS A 1 95 ? 3.520 14.509 2.479 1.00 96.38 95 LYS A C 1
ATOM 750 O O . LYS A 1 95 ? 2.445 15.096 2.575 1.00 96.38 95 LYS A O 1
ATOM 755 N N . VAL A 1 96 ? 3.733 13.313 3.026 1.00 96.06 96 VAL A N 1
ATOM 756 C CA . VAL A 1 96 ? 2.773 12.676 3.932 1.00 96.06 96 VAL A CA 1
ATOM 757 C C . VAL A 1 96 ? 2.744 13.403 5.275 1.00 96.06 96 VAL A C 1
ATOM 759 O O . VAL A 1 96 ? 1.658 13.615 5.802 1.00 96.06 96 VAL A O 1
ATOM 762 N N . ASP A 1 97 ? 3.899 13.822 5.789 1.00 94.62 97 ASP A N 1
ATOM 763 C CA . ASP A 1 97 ? 4.009 14.623 7.013 1.00 94.62 97 ASP A CA 1
ATOM 764 C C . ASP A 1 97 ? 3.253 15.956 6.861 1.00 94.62 97 ASP A C 1
ATOM 766 O O . ASP A 1 97 ? 2.340 16.250 7.634 1.00 94.62 97 ASP A O 1
ATOM 770 N N . ASP A 1 98 ? 3.491 16.679 5.760 1.00 95.69 98 ASP A N 1
ATOM 771 C CA . ASP A 1 98 ? 2.757 17.903 5.408 1.00 95.69 98 ASP A CA 1
ATOM 772 C C . ASP A 1 98 ? 1.236 17.668 5.321 1.00 95.69 98 ASP A C 1
ATOM 774 O O . ASP A 1 98 ? 0.433 18.497 5.762 1.00 95.69 98 ASP A O 1
ATOM 778 N N . PHE A 1 99 ? 0.814 16.532 4.752 1.00 96.50 99 PHE A N 1
ATOM 779 C CA . PHE A 1 99 ? -0.597 16.152 4.681 1.00 96.50 99 PHE A CA 1
ATOM 780 C C . PHE A 1 99 ? -1.184 15.886 6.077 1.00 96.50 99 PHE A C 1
ATOM 782 O O . PHE A 1 99 ? -2.291 16.329 6.380 1.00 96.50 99 PHE A O 1
ATOM 789 N N . ILE A 1 100 ? -0.455 15.188 6.944 1.00 94.94 100 ILE A N 1
ATOM 790 C CA . ILE A 1 100 ? -0.894 14.880 8.309 1.00 94.94 100 ILE A CA 1
ATOM 791 C C . ILE A 1 100 ? -1.037 16.154 9.154 1.00 94.94 100 ILE A C 1
ATOM 793 O O . ILE A 1 100 ? -1.939 16.239 9.984 1.00 94.94 100 ILE A O 1
ATOM 797 N N . GLU A 1 101 ? -0.207 17.170 8.929 1.00 95.06 101 GLU A N 1
ATOM 798 C CA . GLU A 1 101 ? -0.339 18.455 9.626 1.00 95.06 101 GLU A CA 1
ATOM 799 C C . GLU A 1 101 ? -1.461 19.346 9.068 1.00 95.06 101 GLU A C 1
ATOM 801 O O . GLU A 1 101 ? -2.005 20.186 9.785 1.00 95.06 101 GLU A O 1
ATOM 806 N N . SER A 1 102 ? -1.835 19.171 7.798 1.00 93.38 102 SER A N 1
ATOM 807 C CA . SER A 1 102 ? -2.734 20.103 7.100 1.00 93.38 102 SER A CA 1
ATOM 808 C C . SER A 1 102 ? -4.204 19.674 7.050 1.00 93.38 102 SER A C 1
ATOM 810 O O . SER A 1 102 ? -5.065 20.497 6.727 1.00 93.38 102 SER A O 1
ATOM 812 N N . TYR A 1 103 ? -4.518 18.403 7.311 1.00 92.81 103 TYR A N 1
ATOM 813 C CA . TYR A 1 103 ? -5.852 17.836 7.077 1.00 92.81 103 TYR A CA 1
ATOM 814 C C . TYR A 1 103 ? -6.403 17.105 8.304 1.00 92.81 103 TYR A C 1
ATOM 816 O O . TYR A 1 103 ? -5.670 16.430 9.012 1.00 92.81 103 TYR A O 1
ATOM 824 N N . ALA A 1 104 ? -7.731 17.129 8.480 1.00 92.31 104 ALA A N 1
ATOM 825 C CA . ALA A 1 104 ? -8.423 16.450 9.587 1.00 92.31 104 ALA A CA 1
ATOM 826 C C . ALA A 1 104 ? -8.189 14.926 9.634 1.00 92.31 104 ALA A C 1
ATOM 828 O O . ALA A 1 104 ? -8.213 14.324 10.701 1.00 92.31 104 ALA A O 1
ATOM 829 N N . LEU A 1 105 ? -7.923 14.285 8.488 1.00 93.12 105 LEU A N 1
ATOM 830 C CA . LEU A 1 105 ? -7.524 12.872 8.465 1.00 93.12 105 LEU A CA 1
ATOM 831 C C . LEU A 1 105 ? -6.183 12.643 9.190 1.00 93.12 105 LEU A C 1
ATOM 833 O O . LEU A 1 105 ? -5.944 11.561 9.718 1.00 93.12 105 LEU A O 1
ATOM 837 N N . GLY A 1 106 ? -5.317 13.655 9.229 1.00 91.38 106 GLY A N 1
ATOM 838 C CA . GLY A 1 106 ? -4.084 13.640 10.001 1.00 91.38 106 GLY A CA 1
ATOM 839 C C . GLY A 1 106 ? -4.321 13.526 11.505 1.00 91.38 106 GLY A C 1
ATOM 840 O O . GLY A 1 106 ? -3.576 12.809 12.170 1.00 91.38 106 GLY A O 1
ATOM 841 N N . ASP A 1 107 ? -5.394 14.126 12.025 1.00 92.25 107 ASP A N 1
ATOM 842 C CA . ASP A 1 107 ? -5.777 13.985 13.434 1.00 92.25 107 ASP A CA 1
ATOM 843 C C . ASP A 1 107 ? -6.169 12.532 13.749 1.00 92.25 107 ASP A C 1
ATOM 845 O O . ASP A 1 107 ? -5.644 11.949 14.695 1.00 92.25 107 ASP A O 1
ATOM 849 N N . GLU A 1 108 ? -6.982 11.893 12.893 1.00 92.38 108 GLU A N 1
ATOM 850 C CA . GLU A 1 108 ? -7.335 10.465 13.029 1.00 92.38 108 GLU A CA 1
ATOM 851 C C . GLU A 1 108 ? -6.084 9.562 13.029 1.00 92.38 108 GLU A C 1
ATOM 853 O O . GLU A 1 108 ? -5.982 8.611 13.806 1.00 92.38 108 GLU A O 1
ATOM 858 N N . ILE A 1 109 ? -5.107 9.862 12.166 1.00 91.88 109 ILE A N 1
ATOM 859 C CA . ILE A 1 109 ? -3.839 9.123 12.088 1.00 91.88 109 ILE A CA 1
ATOM 860 C C . ILE A 1 109 ? -3.028 9.298 13.377 1.00 91.88 109 ILE A C 1
ATOM 862 O O . ILE A 1 109 ? -2.541 8.308 13.926 1.00 91.88 109 ILE A O 1
ATOM 866 N N . LYS A 1 110 ? -2.916 10.525 13.896 1.00 91.38 110 LYS A N 1
ATOM 867 C CA . LYS A 1 110 ? -2.224 10.814 15.163 1.00 91.38 110 LYS A CA 1
ATOM 868 C C . LYS A 1 110 ? -2.888 10.090 16.340 1.00 91.38 110 LYS A C 1
ATOM 870 O O . LYS A 1 110 ? -2.192 9.516 17.178 1.00 91.38 110 LYS A O 1
ATOM 875 N N . GLU A 1 111 ? -4.218 10.056 16.374 1.00 92.94 111 GLU A N 1
ATOM 876 C CA . GLU A 1 111 ? -5.003 9.362 17.402 1.00 92.94 111 GLU A CA 1
ATOM 877 C C . GLU A 1 111 ? -4.879 7.834 17.330 1.00 92.94 111 GLU A C 1
ATOM 879 O O . GLU A 1 111 ? -4.898 7.170 18.366 1.00 92.94 111 GLU A O 1
ATOM 884 N N . SER A 1 112 ? -4.695 7.267 16.132 1.00 88.12 112 SER A N 1
ATOM 885 C CA . SER A 1 112 ? -4.544 5.815 15.931 1.00 88.12 112 SER A CA 1
ATOM 886 C C . SER A 1 112 ? -3.231 5.232 16.480 1.00 88.12 112 SER A C 1
ATOM 888 O O . SER A 1 112 ? -3.068 4.014 16.522 1.00 88.12 112 SER A O 1
ATOM 890 N N . GLN A 1 113 ? -2.288 6.084 16.908 1.00 88.12 113 GLN A N 1
ATOM 891 C CA . GLN A 1 113 ? -0.968 5.706 17.439 1.00 88.12 113 GLN A CA 1
ATOM 892 C C . GLN A 1 113 ? -0.150 4.782 16.515 1.00 88.12 113 GLN A C 1
ATOM 894 O O . GLN A 1 113 ? 0.758 4.080 16.971 1.00 88.12 113 GLN A O 1
ATOM 899 N N . ILE A 1 114 ? -0.443 4.775 15.211 1.00 89.81 114 ILE A N 1
ATOM 900 C CA . ILE A 1 114 ? 0.326 4.011 14.229 1.00 89.81 114 ILE A CA 1
ATOM 901 C C . ILE A 1 114 ? 1.718 4.620 14.046 1.00 89.81 114 ILE A C 1
ATOM 903 O O . ILE A 1 114 ? 1.891 5.840 14.012 1.00 89.81 114 ILE A O 1
ATOM 907 N N . ASN A 1 115 ? 2.727 3.771 13.852 1.00 92.50 115 ASN A N 1
ATOM 908 C CA . ASN A 1 115 ? 4.029 4.247 13.396 1.00 92.50 115 ASN A CA 1
ATOM 909 C C . ASN A 1 115 ? 3.961 4.516 11.889 1.00 92.50 115 ASN A C 1
ATOM 911 O O . ASN A 1 115 ? 4.266 3.645 11.072 1.00 92.50 115 ASN A O 1
ATOM 915 N N . ILE A 1 116 ? 3.544 5.731 11.535 1.00 92.75 116 ILE A N 1
ATOM 916 C CA . ILE A 1 116 ? 3.308 6.133 10.148 1.00 92.75 116 ILE A CA 1
ATOM 917 C C . ILE A 1 116 ? 4.520 5.876 9.245 1.00 92.75 116 ILE A C 1
ATOM 919 O O . ILE A 1 116 ? 4.361 5.371 8.137 1.00 92.75 116 ILE A O 1
ATOM 923 N N . ARG A 1 117 ? 5.741 6.141 9.723 1.00 91.69 117 ARG A N 1
ATOM 924 C CA . ARG A 1 117 ? 6.963 5.951 8.933 1.00 91.69 117 ARG A CA 1
ATOM 925 C C . ARG A 1 117 ? 7.135 4.484 8.543 1.00 91.69 117 ARG A C 1
ATOM 927 O O . ARG A 1 117 ? 7.305 4.192 7.364 1.00 91.69 117 ARG A O 1
ATOM 934 N N . SER A 1 118 ? 6.984 3.569 9.501 1.00 92.94 118 SER A N 1
ATOM 935 C CA . SER A 1 118 ? 7.053 2.126 9.240 1.00 92.94 118 SER A CA 1
ATOM 936 C C . SER A 1 118 ? 5.953 1.640 8.293 1.00 92.94 118 SER A C 1
ATOM 938 O O . SER A 1 118 ? 6.211 0.799 7.435 1.00 92.94 118 SER A O 1
ATOM 940 N N . GLU A 1 119 ? 4.739 2.185 8.395 1.00 95.25 119 GLU A N 1
ATOM 941 C CA . GLU A 1 119 ? 3.635 1.819 7.499 1.00 95.25 119 GLU A CA 1
ATOM 942 C C . GLU A 1 119 ? 3.891 2.246 6.043 1.00 95.25 119 GLU A C 1
ATOM 944 O O . GLU A 1 119 ? 3.619 1.493 5.103 1.00 95.25 119 GLU A O 1
ATOM 949 N N . LEU A 1 120 ? 4.467 3.433 5.842 1.00 95.88 120 LEU A N 1
ATOM 950 C CA . LEU A 1 120 ? 4.842 3.942 4.521 1.00 95.88 120 LEU A CA 1
ATOM 951 C C . LEU A 1 120 ? 6.014 3.152 3.902 1.00 95.88 120 LEU A C 1
ATOM 953 O O . LEU A 1 120 ? 6.041 2.956 2.680 1.00 95.88 120 LEU A O 1
ATOM 957 N N . GLU A 1 121 ? 6.961 2.673 4.717 1.00 94.75 121 GLU A N 1
ATOM 958 C CA . GLU A 1 121 ? 8.045 1.784 4.266 1.00 94.75 121 GLU A CA 1
ATOM 959 C C . GLU A 1 121 ? 7.493 0.432 3.831 1.00 94.75 121 GLU A C 1
ATOM 961 O O . GLU A 1 121 ? 7.761 -0.025 2.716 1.00 94.75 121 GLU A O 1
ATOM 966 N N . GLU A 1 122 ? 6.678 -0.192 4.684 1.00 95.75 122 GLU A N 1
ATOM 967 C CA . GLU A 1 122 ? 6.086 -1.497 4.407 1.00 95.75 122 GLU A CA 1
ATOM 968 C C . GLU A 1 122 ? 5.240 -1.457 3.131 1.00 95.75 122 GLU A C 1
ATOM 970 O O . GLU A 1 122 ? 5.377 -2.334 2.269 1.00 95.75 122 GLU A O 1
ATOM 975 N N . PHE A 1 123 ? 4.413 -0.419 2.962 1.00 97.75 123 PHE A N 1
ATOM 976 C CA . PHE A 1 123 ? 3.621 -0.249 1.749 1.00 97.75 123 PHE A CA 1
ATOM 977 C C . PHE A 1 123 ? 4.503 -0.154 0.499 1.00 97.75 123 PHE A C 1
ATOM 979 O O . PHE A 1 123 ? 4.250 -0.860 -0.481 1.00 97.75 123 PHE A O 1
ATOM 986 N N . GLY A 1 124 ? 5.563 0.658 0.513 1.00 97.19 124 GLY A N 1
ATOM 987 C CA . GLY A 1 124 ? 6.443 0.768 -0.651 1.00 97.19 124 GLY A CA 1
ATOM 988 C C . GLY A 1 124 ? 7.217 -0.517 -0.946 1.00 97.19 124 GLY A C 1
ATOM 989 O O . GLY A 1 124 ? 7.348 -0.899 -2.111 1.00 97.19 124 GLY A O 1
ATOM 990 N N . GLN A 1 125 ? 7.630 -1.269 0.077 1.00 96.81 125 GLN A N 1
ATOM 991 C CA . GLN A 1 125 ? 8.226 -2.597 -0.104 1.00 96.81 125 GLN A CA 1
ATOM 992 C C . GLN A 1 125 ? 7.235 -3.599 -0.722 1.00 96.81 125 GLN A C 1
ATOM 994 O O . GLN A 1 125 ? 7.601 -4.372 -1.618 1.00 96.81 125 GLN A O 1
ATOM 999 N N . VAL A 1 126 ? 5.970 -3.595 -0.281 1.00 97.69 126 VAL A N 1
ATOM 1000 C CA . VAL A 1 126 ? 4.890 -4.383 -0.902 1.00 97.69 126 VAL A CA 1
ATOM 1001 C C . VAL A 1 1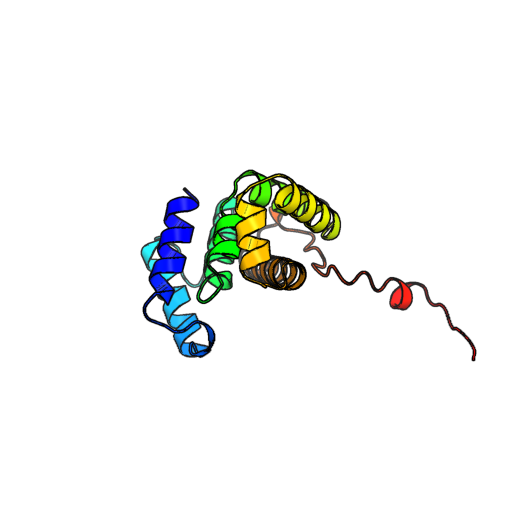26 ? 4.699 -3.959 -2.357 1.00 97.69 126 VAL A C 1
ATOM 1003 O O . VAL A 1 126 ? 4.719 -4.821 -3.239 1.00 97.69 126 VAL A O 1
ATOM 1006 N N . PHE A 1 127 ? 4.604 -2.659 -2.634 1.00 98.31 127 PHE A N 1
ATOM 1007 C CA . PHE A 1 127 ? 4.457 -2.133 -3.989 1.00 98.31 127 PHE A CA 1
ATOM 1008 C C . PHE A 1 127 ? 5.602 -2.581 -4.900 1.00 98.31 127 PHE A C 1
ATOM 1010 O O . PHE A 1 127 ? 5.349 -3.121 -5.974 1.00 98.31 127 PHE A O 1
ATOM 1017 N N . ILE A 1 128 ? 6.858 -2.463 -4.459 1.00 97.62 128 ILE A N 1
ATOM 1018 C CA . ILE A 1 128 ? 8.028 -2.917 -5.225 1.00 97.62 128 ILE A CA 1
ATOM 1019 C C . ILE A 1 128 ? 7.962 -4.422 -5.500 1.00 97.62 128 ILE A C 1
ATOM 1021 O O . ILE A 1 128 ? 8.258 -4.856 -6.616 1.00 97.62 128 ILE A O 1
ATOM 1025 N N . ARG A 1 129 ? 7.565 -5.248 -4.520 1.00 97.19 129 ARG A N 1
ATOM 1026 C CA . ARG A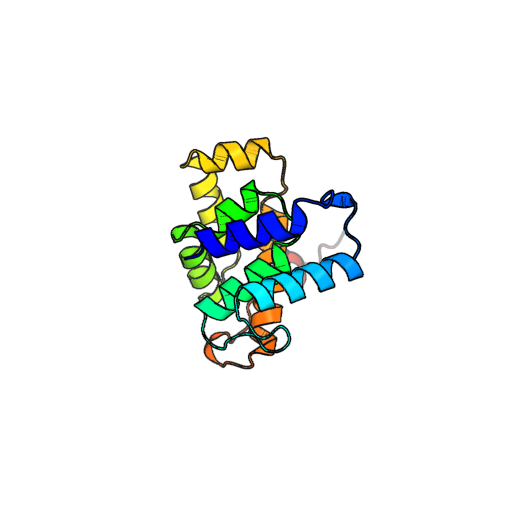 1 129 ? 7.373 -6.695 -4.745 1.00 97.19 129 ARG A CA 1
ATOM 1027 C C . ARG A 1 129 ? 6.308 -6.966 -5.804 1.00 97.19 129 ARG A C 1
ATOM 1029 O O . ARG A 1 129 ? 6.514 -7.817 -6.671 1.00 97.19 129 ARG A O 1
ATOM 1036 N N . VAL A 1 130 ? 5.188 -6.246 -5.764 1.00 97.81 130 VAL A N 1
ATOM 1037 C CA . VAL A 1 130 ? 4.112 -6.361 -6.758 1.00 97.81 130 VAL A CA 1
ATOM 1038 C C . VAL A 1 130 ? 4.613 -5.929 -8.135 1.00 97.81 130 VAL A C 1
ATOM 1040 O O . VAL A 1 130 ? 4.502 -6.701 -9.088 1.00 97.81 130 VAL A O 1
ATOM 1043 N N . ALA A 1 131 ? 5.254 -4.765 -8.225 1.00 97.75 131 ALA A N 1
ATOM 1044 C CA . ALA A 1 131 ? 5.833 -4.219 -9.444 1.00 9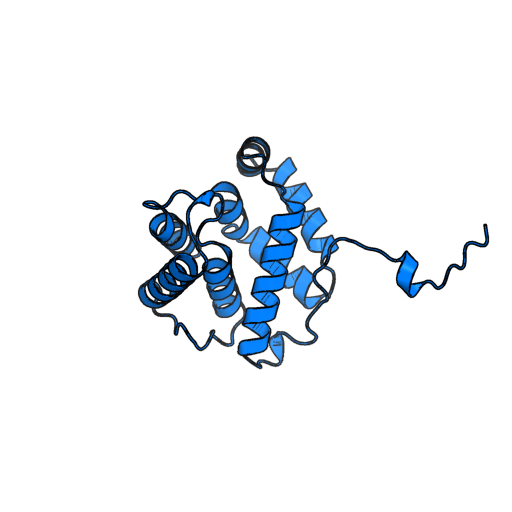7.75 131 ALA A CA 1
ATOM 1045 C C . ALA A 1 131 ? 6.833 -5.194 -10.089 1.00 97.75 131 ALA A C 1
ATOM 1047 O O . ALA A 1 131 ? 6.738 -5.479 -11.285 1.00 97.75 131 ALA A O 1
ATOM 1048 N N . LYS A 1 132 ? 7.724 -5.804 -9.293 1.00 97.06 132 LYS A N 1
ATOM 1049 C CA . LYS A 1 132 ? 8.680 -6.828 -9.752 1.00 97.06 132 LYS A CA 1
ATOM 1050 C C . LYS A 1 132 ? 7.994 -8.027 -10.415 1.00 97.06 132 LYS A C 1
ATOM 1052 O O . LYS A 1 132 ? 8.489 -8.518 -11.433 1.00 97.06 132 LYS A O 1
ATOM 1057 N N . ARG A 1 133 ? 6.842 -8.480 -9.900 1.00 96.75 133 ARG A N 1
ATOM 1058 C CA . ARG A 1 133 ? 6.071 -9.596 -10.489 1.00 96.75 133 ARG A CA 1
ATOM 1059 C C . ARG A 1 133 ? 5.470 -9.257 -11.854 1.00 96.75 133 ARG A C 1
ATOM 1061 O O . ARG A 1 133 ? 5.337 -10.156 -12.683 1.00 96.75 133 ARG A O 1
ATOM 1068 N N . THR A 1 134 ? 5.163 -7.986 -12.128 1.00 96.38 134 THR A N 1
ATOM 1069 C CA . THR A 1 134 ? 4.634 -7.566 -13.444 1.00 96.38 134 THR A CA 1
ATOM 1070 C C . THR A 1 134 ? 5.656 -7.722 -14.569 1.00 96.38 134 THR A C 1
ATOM 1072 O O . THR A 1 134 ? 5.280 -7.882 -15.733 1.00 96.38 134 THR A O 1
ATOM 1075 N N . LYS A 1 135 ? 6.953 -7.642 -14.224 1.00 93.62 135 LYS A N 1
ATOM 1076 C CA . LYS A 1 135 ? 8.094 -7.533 -15.146 1.00 93.62 135 LYS A CA 1
ATOM 1077 C C . LYS A 1 135 ? 8.031 -6.318 -16.088 1.00 93.62 135 LYS A C 1
ATOM 1079 O O . LYS A 1 135 ? 8.890 -6.223 -16.967 1.00 93.62 135 LYS A O 1
ATOM 1084 N N . SER A 1 136 ? 7.081 -5.398 -15.903 1.00 95.69 136 SER A N 1
ATOM 1085 C CA . SER A 1 136 ? 6.913 -4.204 -16.736 1.00 95.69 136 SER A CA 1
ATOM 1086 C C . SER A 1 136 ? 8.135 -3.278 -16.616 1.00 95.69 136 SER A C 1
ATOM 1088 O O . SER A 1 136 ? 8.678 -3.124 -15.517 1.00 95.69 136 SER A O 1
ATOM 1090 N N . PRO A 1 137 ? 8.626 -2.695 -17.727 1.00 95.00 137 PRO A N 1
ATOM 1091 C CA . PRO A 1 137 ? 9.748 -1.760 -17.693 1.00 95.00 137 PRO A CA 1
ATOM 1092 C C . PRO A 1 137 ? 9.391 -0.423 -17.030 1.00 95.00 137 PRO A C 1
ATOM 1094 O O . PRO A 1 137 ? 10.292 0.241 -16.538 1.00 95.00 137 PRO A O 1
ATOM 1097 N N . GLU A 1 138 ? 8.105 -0.065 -16.964 1.00 95.62 138 GLU A N 1
ATOM 1098 C CA . GLU A 1 138 ? 7.612 1.195 -16.381 1.00 95.62 138 GLU A CA 1
ATOM 1099 C C . GLU A 1 138 ? 7.996 1.375 -14.905 1.00 95.62 138 GLU A C 1
ATOM 1101 O O . GLU A 1 138 ? 8.163 2.493 -14.436 1.00 95.62 138 GLU A O 1
ATOM 1106 N N . PHE A 1 139 ? 8.196 0.275 -14.176 1.00 96.56 139 PHE A N 1
ATOM 1107 C CA . PHE A 1 139 ? 8.559 0.310 -12.757 1.00 96.56 139 PHE A CA 1
ATOM 1108 C C . PHE A 1 139 ? 10.067 0.286 -12.497 1.00 96.56 139 PHE A C 1
ATOM 1110 O O . PHE A 1 139 ? 10.470 0.154 -11.340 1.00 96.56 139 PHE A O 1
ATOM 1117 N N . ARG A 1 140 ? 10.901 0.321 -13.545 1.00 94.25 140 ARG A N 1
ATOM 1118 C CA . ARG A 1 140 ? 12.361 0.219 -13.425 1.00 94.25 140 ARG A CA 1
ATOM 1119 C C . ARG A 1 140 ? 13.024 1.599 -13.571 1.00 94.25 140 ARG A C 1
ATOM 1121 O O . ARG A 1 140 ? 12.596 2.364 -14.429 1.00 94.25 140 ARG A O 1
ATOM 1128 N N . PRO A 1 141 ? 14.125 1.871 -12.845 1.00 94.25 141 PRO A N 1
ATOM 1129 C CA . PRO A 1 141 ? 14.728 1.018 -11.816 1.00 94.25 141 PRO A CA 1
ATOM 1130 C C . PRO A 1 141 ? 13.827 0.900 -10.578 1.00 94.25 141 PRO A C 1
ATOM 1132 O O . PRO A 1 141 ? 13.040 1.793 -10.293 1.00 94.25 141 PRO A O 1
ATOM 1135 N N . TYR A 1 142 ? 13.921 -0.224 -9.863 1.00 93.81 142 TYR A N 1
ATOM 1136 C CA . TYR A 1 142 ? 13.194 -0.379 -8.602 1.00 93.81 142 TYR A CA 1
ATOM 1137 C C . TYR A 1 142 ? 13.935 0.422 -7.524 1.00 93.81 142 TYR A C 1
ATOM 1139 O O . TYR A 1 142 ? 15.106 0.103 -7.289 1.00 93.81 142 TYR A O 1
ATOM 1147 N N . PRO A 1 143 ? 13.303 1.427 -6.897 1.00 91.81 143 PRO A N 1
ATOM 1148 C CA . PRO A 1 143 ? 13.953 2.229 -5.875 1.00 91.81 143 PRO A CA 1
ATOM 1149 C C . PRO A 1 143 ? 14.242 1.396 -4.624 1.00 91.81 143 PRO A C 1
ATOM 1151 O O . PRO A 1 143 ? 13.550 0.408 -4.355 1.00 91.81 143 PRO A O 1
ATOM 1154 N N . ASP A 1 144 ? 15.256 1.798 -3.858 1.00 87.75 144 ASP A N 1
ATOM 1155 C CA . ASP A 1 144 ? 15.404 1.312 -2.486 1.00 87.75 144 ASP A CA 1
ATOM 1156 C C . ASP A 1 144 ? 14.432 2.098 -1.605 1.00 87.75 144 ASP A C 1
ATOM 1158 O O . ASP A 1 144 ? 14.516 3.322 -1.511 1.00 87.75 144 ASP A O 1
ATOM 1162 N N . TRP A 1 145 ? 13.446 1.408 -1.039 1.00 88.00 145 TRP A N 1
ATOM 1163 C CA . TRP A 1 145 ? 12.354 2.034 -0.297 1.00 88.00 145 TRP A CA 1
ATOM 1164 C C . TRP A 1 145 ? 12.570 1.861 1.196 1.00 88.00 145 TRP A C 1
ATOM 1166 O O . TRP A 1 145 ? 11.897 1.075 1.867 1.00 88.00 145 TRP A O 1
ATOM 1176 N N . ASN A 1 146 ? 13.573 2.587 1.669 1.00 81.50 146 ASN A N 1
ATOM 1177 C CA . ASN A 1 146 ? 13.967 2.680 3.058 1.00 81.50 146 ASN A CA 1
ATOM 1178 C C . ASN A 1 146 ? 14.089 4.167 3.406 1.00 81.50 146 ASN A C 1
ATOM 1180 O O . ASN A 1 146 ? 14.737 4.916 2.669 1.00 81.50 146 ASN A O 1
ATOM 1184 N N . PHE A 1 147 ? 13.439 4.614 4.480 1.00 78.00 147 PHE A N 1
ATOM 1185 C CA . PHE A 1 147 ? 13.582 5.989 4.949 1.00 78.00 147 PHE A CA 1
ATOM 1186 C C . PHE A 1 147 ? 14.720 6.127 5.955 1.00 78.00 147 PHE A C 1
ATOM 1188 O O . PHE A 1 147 ? 15.097 7.262 6.260 1.00 78.00 147 PHE A O 1
ATOM 1195 N N . ASP A 1 148 ? 15.269 5.026 6.481 1.00 67.88 148 ASP A N 1
ATOM 1196 C CA . ASP A 1 148 ? 16.517 5.020 7.241 1.00 67.88 148 ASP A CA 1
ATOM 1197 C C . ASP A 1 148 ? 17.680 5.269 6.293 1.00 67.88 148 ASP A C 1
ATOM 1199 O O . ASP A 1 148 ? 18.363 4.394 5.764 1.00 67.88 148 ASP A O 1
ATOM 1203 N N . GLU A 1 149 ? 17.883 6.553 6.093 1.00 59.12 149 GLU A N 1
ATOM 1204 C CA . GLU A 1 149 ? 19.002 7.167 5.432 1.00 59.12 149 GLU A CA 1
ATOM 1205 C C . GLU A 1 149 ? 20.287 6.944 6.273 1.00 59.12 149 GLU A C 1
ATOM 1207 O O . GLU A 1 149 ? 20.850 7.841 6.895 1.00 59.12 149 GLU A O 1
ATOM 1212 N N . SER A 1 150 ? 20.773 5.697 6.334 1.00 50.81 150 SER A N 1
ATOM 1213 C CA . SER A 1 150 ? 22.069 5.361 6.934 1.00 50.81 150 SER A CA 1
ATOM 1214 C C . SER A 1 150 ? 23.203 5.648 5.942 1.00 50.81 150 SER A C 1
ATOM 1216 O O . SER A 1 150 ? 23.859 4.737 5.432 1.00 50.81 150 SER A O 1
ATOM 1218 N N . TRP A 1 151 ? 23.457 6.928 5.661 1.00 49.16 151 TRP A N 1
ATOM 1219 C CA . TRP A 1 151 ? 24.533 7.393 4.758 1.00 49.16 151 TRP A CA 1
ATOM 1220 C C . TRP A 1 151 ? 25.936 7.067 5.260 1.00 49.16 151 TRP A C 1
ATOM 1222 O O . TRP A 1 151 ? 26.912 7.206 4.529 1.00 49.16 151 TRP A O 1
ATOM 1232 N N . TRP A 1 152 ? 26.058 6.600 6.498 1.00 55.00 152 TRP A N 1
ATOM 1233 C CA . TRP A 1 152 ? 27.338 6.307 7.129 1.00 55.00 152 TRP A CA 1
ATOM 1234 C C . TRP A 1 152 ? 27.979 5.000 6.640 1.00 55.00 152 TRP A C 1
ATOM 1236 O O . TRP A 1 152 ? 29.201 4.884 6.678 1.00 55.00 152 TRP A O 1
ATOM 1246 N N . LEU A 1 153 ? 27.201 4.033 6.130 1.00 50.38 153 LEU A N 1
ATOM 1247 C CA . LEU A 1 153 ? 27.754 2.747 5.670 1.00 50.38 153 LEU A CA 1
ATOM 1248 C C . LEU A 1 153 ? 28.324 2.800 4.245 1.00 50.38 153 LEU A C 1
ATOM 1250 O O . LEU A 1 153 ? 29.184 1.990 3.908 1.00 50.38 153 LEU A O 1
ATOM 1254 N N . GLN A 1 154 ? 27.896 3.762 3.421 1.00 44.16 154 GLN A N 1
ATOM 1255 C CA . GLN A 1 154 ? 28.447 3.964 2.073 1.00 44.16 154 GLN A CA 1
ATOM 1256 C C . GLN A 1 154 ? 29.533 5.050 2.018 1.00 44.16 154 GLN A C 1
ATOM 1258 O O . GLN A 1 154 ? 30.343 5.043 1.094 1.00 44.16 154 GLN A O 1
ATOM 1263 N N . ALA A 1 155 ? 29.605 5.942 3.013 1.00 47.69 155 ALA A N 1
ATOM 1264 C CA . ALA A 1 155 ? 30.586 7.030 3.048 1.00 47.69 155 ALA A CA 1
ATOM 1265 C C . ALA A 1 155 ? 31.984 6.638 3.572 1.00 47.69 155 ALA A C 1
ATOM 1267 O O . ALA A 1 155 ? 32.872 7.485 3.586 1.00 47.69 155 ALA A O 1
ATOM 1268 N N . GLY A 1 156 ? 32.217 5.388 3.995 1.00 45.72 156 GLY A N 1
ATOM 1269 C CA . GLY A 1 156 ? 33.562 4.927 4.367 1.00 45.72 156 GLY A CA 1
ATOM 1270 C C . GLY A 1 156 ? 34.246 5.772 5.451 1.00 45.72 156 GLY A C 1
ATOM 1271 O O . GLY A 1 156 ? 35.452 5.999 5.376 1.00 45.72 156 GLY A O 1
ATOM 1272 N N . ILE A 1 157 ? 33.509 6.255 6.456 1.00 44.66 157 ILE A N 1
ATOM 1273 C CA . ILE A 1 157 ? 34.124 6.928 7.604 1.00 44.66 157 ILE A CA 1
ATOM 1274 C C . ILE A 1 157 ? 34.540 5.857 8.612 1.00 44.66 157 ILE A C 1
ATOM 1276 O O . ILE A 1 157 ? 33.750 5.395 9.434 1.00 44.66 157 ILE A O 1
ATOM 1280 N N . ILE A 1 158 ? 35.813 5.469 8.538 1.00 47.12 158 ILE A N 1
ATOM 1281 C CA . ILE A 1 158 ? 36.531 4.873 9.664 1.00 47.12 158 ILE A CA 1
ATOM 1282 C C . ILE A 1 158 ? 36.636 5.972 10.723 1.00 47.12 158 ILE A C 1
ATOM 1284 O O . ILE A 1 158 ? 37.500 6.844 10.639 1.00 47.12 158 ILE A O 1
ATOM 1288 N N . LEU A 1 159 ? 35.749 5.956 11.713 1.00 40.72 159 LEU A N 1
ATOM 1289 C CA . LEU A 1 159 ? 36.027 6.629 12.974 1.00 40.72 159 LEU A CA 1
ATOM 1290 C C . LEU A 1 159 ? 36.907 5.681 13.784 1.00 40.72 159 LEU A C 1
ATOM 1292 O O . LEU A 1 159 ? 36.425 4.746 14.419 1.00 40.72 159 LEU A O 1
ATOM 1296 N N . CYS A 1 160 ? 38.219 5.909 13.690 1.00 40.75 160 CYS A N 1
ATOM 1297 C CA . CYS A 1 160 ? 39.154 5.453 14.704 1.00 40.75 160 CYS A CA 1
ATOM 1298 C C . CYS A 1 160 ? 38.660 5.968 16.060 1.00 40.75 160 CYS A C 1
ATOM 1300 O O . CYS A 1 160 ? 38.564 7.182 16.259 1.00 40.75 160 CYS A O 1
ATOM 1302 N N . ILE A 1 161 ? 38.366 5.040 16.965 1.00 52.66 161 ILE A N 1
ATOM 1303 C CA . ILE A 1 161 ? 38.443 5.259 18.408 1.00 52.66 161 ILE A CA 1
ATOM 1304 C C . ILE A 1 161 ? 39.568 4.363 18.908 1.00 52.66 161 ILE A C 1
ATOM 1306 O O . ILE A 1 161 ? 39.603 3.192 18.462 1.00 52.66 161 ILE A O 1
#

Foldseek 3Di:
DLVVLLVLLCVLCVVPQLVGQDPVNLLVSLCVSCVVVVHDSQAFDQDLVRLLSSLLSSLRRSDDSLVSVQSSDPQLSVQVVVCQQVLNLVSSVVVSVVVLVPDPSVVVVVVVPDPNLVSSLSSLVSSLVSNVRNVHCSNPPGHDRDPPPPVVVVVPDPPDD

Secondary structure (DSSP, 8-state):
-HHHHHHHHHHHHTTS-GGG--HHHHHHHHHHHHHHTT--SSS--SSHHHHHHHHHHHHHTT--HHHHHHHHSHHHHHHHHHHHHTT-HHHHHHHHHHHHHHSHHHHHHHHTT--HHHHHHHHHHHHHHHHHHH--GGGPSPP-------TTTTTT-----

Sequence (161 aa):
MLDNIVKTIINAAKSAVPQAIDAAQRNELVVNTLKKLKLDPTQPPKDVDGVYIYALVEYGVGKDEAILKLFREKQIKNDFWSAYSANSPISFWNKVDDFIESYALGDEIKESQINIRSELEEFGQVFIRVAKRTKSPEFRPYPDWNFDESWWLQAGIILCI